Protein AF-A0A651DC72-F1 (afdb_monomer_lite)

Foldseek 3Di:
DVLVVVLVVVLVVQCVVPNPVCNVVSVVVSVVVVVVVVPDDPVVVVVVVVVVVCVVVVVVVVVCVVCVVVVVVVVVCVVVPPPPDPDDDPPPDD

pLDDT: mean 78.17, std 12.09, range [37.53, 93.06]

Secondary structure (DSSP, 8-state):
-HHHHHHHHHHHHHHHHH-TTHHHHHHHHHHHHHHHHHHS-HHHHHHHHHHHHHHHHHHHHHHHHHHHHHHHHHHHHHHTT----TT-------

Structure (mmCIF, N/CA/C/O backbone):
data_AF-A0A651DC72-F1
#
_entry.id   AF-A0A651DC72-F1
#
loop_
_atom_site.group_PDB
_atom_site.id
_atom_site.type_symbol
_atom_site.label_atom_id
_atom_site.label_alt_id
_atom_site.label_comp_id
_atom_site.label_asym_id
_atom_site.label_entity_id
_atom_site.label_seq_id
_atom_site.pdbx_PDB_ins_code
_atom_site.Cartn_x
_atom_site.Cartn_y
_atom_site.Cartn_z
_atom_site.occupancy
_atom_site.B_iso_or_equiv
_atom_site.auth_seq_id
_atom_site.auth_comp_id
_atom_site.auth_asym_id
_atom_site.auth_atom_id
_atom_site.pdbx_PDB_model_num
ATOM 1 N N . THR A 1 1 ? 15.515 -9.207 3.518 1.00 52.44 1 THR A N 1
ATOM 2 C CA . THR A 1 1 ? 14.279 -9.935 3.892 1.00 52.44 1 THR A CA 1
ATOM 3 C C . THR A 1 1 ? 13.002 -9.122 3.660 1.00 52.44 1 THR A C 1
ATOM 5 O O . THR A 1 1 ? 11.928 -9.702 3.684 1.00 52.44 1 THR A O 1
ATOM 8 N N . THR A 1 2 ? 13.080 -7.821 3.345 1.00 76.19 2 THR A N 1
ATOM 9 C CA . THR A 1 2 ? 11.930 -6.937 3.055 1.00 76.19 2 THR A CA 1
ATOM 10 C C . THR A 1 2 ? 11.185 -7.275 1.758 1.00 76.19 2 THR A C 1
ATOM 12 O O . THR A 1 2 ? 9.963 -7.347 1.777 1.00 76.19 2 THR A O 1
ATOM 15 N N . ILE A 1 3 ? 11.883 -7.561 0.652 1.00 72.75 3 ILE A N 1
ATOM 16 C CA . ILE A 1 3 ? 11.254 -7.864 -0.656 1.00 72.75 3 ILE A CA 1
ATOM 17 C C . ILE A 1 3 ? 10.313 -9.080 -0.594 1.00 72.75 3 ILE A C 1
ATOM 19 O O . ILE A 1 3 ? 9.238 -9.058 -1.192 1.00 72.75 3 ILE A O 1
ATOM 23 N N . LEU A 1 4 ? 10.676 -10.1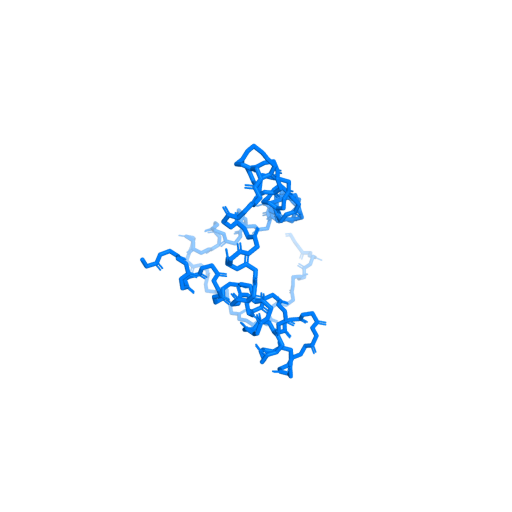18 0.169 1.00 76.50 4 LEU A N 1
ATOM 24 C CA . LEU A 1 4 ? 9.820 -11.294 0.368 1.00 76.50 4 LEU A CA 1
ATOM 25 C C . LEU A 1 4 ? 8.559 -10.953 1.175 1.00 76.50 4 LEU A C 1
ATOM 27 O O . LEU A 1 4 ? 7.479 -11.434 0.846 1.00 76.50 4 LEU A O 1
ATOM 31 N N . GLY A 1 5 ? 8.678 -10.082 2.183 1.00 79.12 5 GLY A N 1
ATOM 32 C CA . GLY A 1 5 ? 7.530 -9.589 2.949 1.00 79.12 5 GLY A CA 1
ATOM 33 C C . GLY A 1 5 ? 6.555 -8.785 2.085 1.00 79.12 5 GLY A C 1
ATOM 34 O O . GLY A 1 5 ? 5.355 -9.050 2.103 1.00 79.12 5 GLY A O 1
ATOM 35 N N . TRP A 1 6 ? 7.076 -7.872 1.260 1.00 77.19 6 TRP A N 1
ATOM 36 C CA . TRP A 1 6 ? 6.266 -7.092 0.315 1.00 77.19 6 TRP A CA 1
ATOM 37 C C . TRP A 1 6 ? 5.599 -7.972 -0.753 1.00 77.19 6 TRP A C 1
ATOM 39 O O . TRP A 1 6 ? 4.431 -7.761 -1.074 1.00 77.19 6 TRP A O 1
ATOM 49 N N . SER A 1 7 ? 6.294 -9.009 -1.232 1.00 77.75 7 SER A N 1
ATOM 50 C CA . SER A 1 7 ? 5.721 -9.993 -2.164 1.00 77.75 7 SER A CA 1
ATOM 51 C C . SER A 1 7 ? 4.548 -10.753 -1.540 1.00 77.75 7 SER A C 1
ATOM 53 O O . SER A 1 7 ? 3.511 -10.925 -2.175 1.00 77.75 7 SER A O 1
ATOM 55 N N . PHE A 1 8 ? 4.682 -11.192 -0.283 1.00 78.31 8 PHE A N 1
ATOM 56 C CA . PHE A 1 8 ? 3.622 -11.930 0.407 1.00 78.31 8 PHE A CA 1
ATOM 57 C C . PHE A 1 8 ? 2.392 -11.059 0.676 1.00 78.31 8 PHE A C 1
ATOM 59 O O . PHE A 1 8 ? 1.263 -11.495 0.457 1.00 78.31 8 PHE A O 1
ATOM 66 N N . TYR A 1 9 ? 2.601 -9.816 1.115 1.00 78.31 9 TYR A N 1
ATOM 67 C CA . TYR A 1 9 ? 1.505 -8.882 1.357 1.00 78.31 9 TYR A CA 1
ATOM 68 C C . TYR A 1 9 ? 0.713 -8.590 0.072 1.00 78.31 9 TYR A C 1
ATOM 70 O O . TYR A 1 9 ? -0.520 -8.646 0.065 1.00 78.31 9 TYR A O 1
ATOM 78 N N . GLY A 1 10 ? 1.414 -8.377 -1.045 1.00 77.56 10 GLY A N 1
ATOM 79 C CA . GLY A 1 10 ? 0.772 -8.202 -2.345 1.00 77.56 10 GLY A CA 1
ATOM 80 C C . GLY A 1 10 ? 0.067 -9.462 -2.859 1.00 77.56 10 GLY A C 1
ATOM 81 O O . GLY A 1 10 ? -1.042 -9.358 -3.387 1.00 77.56 10 GLY A O 1
ATOM 82 N N . GLU A 1 11 ? 0.634 -10.653 -2.626 1.00 80.75 11 GLU A N 1
ATOM 83 C CA . GLU A 1 11 ? -0.011 -11.934 -2.956 1.00 80.75 11 GLU A CA 1
ATOM 84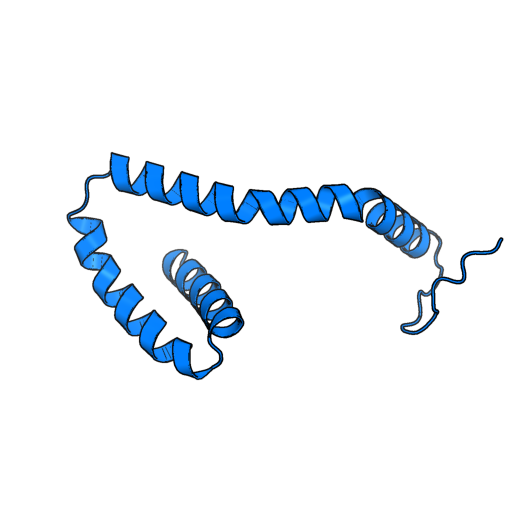 C C . GLU A 1 11 ? -1.353 -12.078 -2.221 1.00 80.75 11 GLU A C 1
ATOM 86 O O . GLU A 1 11 ? -2.351 -12.472 -2.828 1.00 80.75 11 GLU A O 1
ATOM 91 N N . LYS A 1 12 ? -1.416 -11.692 -0.939 1.00 80.75 12 LYS A N 1
ATOM 92 C CA . LYS A 1 12 ? -2.659 -11.723 -0.152 1.00 80.75 12 LYS A CA 1
ATOM 93 C C . LYS A 1 12 ? -3.702 -10.725 -0.639 1.00 80.75 12 LYS A C 1
ATOM 95 O O . LYS A 1 12 ? -4.870 -11.093 -0.741 1.00 80.75 12 LYS A O 1
ATOM 100 N N . CYS A 1 13 ? -3.293 -9.511 -0.999 1.00 77.38 13 CYS A N 1
ATOM 101 C CA . CYS A 1 13 ? -4.203 -8.525 -1.582 1.00 77.38 13 CYS A CA 1
ATOM 102 C C . CYS A 1 13 ? -4.786 -9.016 -2.923 1.00 77.38 13 CYS A C 1
ATOM 104 O O . CYS A 1 13 ? -6.000 -9.002 -3.122 1.00 77.38 13 CYS A O 1
ATOM 106 N N . CYS A 1 14 ? -3.948 -9.560 -3.815 1.00 77.31 14 CYS A N 1
ATOM 107 C CA . CYS A 1 14 ? -4.412 -10.146 -5.078 1.00 77.31 14 CYS A CA 1
ATOM 108 C C . CYS A 1 14 ? -5.301 -11.379 -4.878 1.00 77.31 14 CYS A C 1
ATOM 110 O O . CYS A 1 14 ? -6.274 -11.555 -5.612 1.00 77.31 14 CYS A O 1
ATOM 112 N N . GLN A 1 15 ? -4.999 -12.218 -3.884 1.00 82.31 15 GLN A N 1
ATOM 113 C CA . GLN A 1 15 ? -5.840 -13.355 -3.514 1.00 82.31 15 GLN A CA 1
ATOM 114 C C . GLN A 1 15 ? -7.218 -12.899 -3.014 1.00 82.31 15 GLN A C 1
ATOM 116 O O . GLN A 1 15 ? -8.214 -13.536 -3.346 1.00 82.31 15 GLN A O 1
ATOM 121 N N . PHE A 1 16 ? -7.285 -11.809 -2.244 1.00 77.88 16 PHE A N 1
ATOM 122 C CA . PHE A 1 16 ? -8.545 -11.239 -1.766 1.00 77.88 16 PHE A CA 1
ATOM 123 C C . PHE A 1 16 ? -9.390 -10.658 -2.911 1.00 77.88 16 PHE A C 1
ATOM 125 O O . PHE A 1 16 ? -10.592 -10.897 -2.958 1.00 77.88 16 PHE A O 1
ATOM 132 N N . LEU A 1 17 ? -8.767 -9.952 -3.862 1.00 78.00 17 LEU A N 1
ATOM 133 C CA . LEU A 1 17 ? -9.476 -9.307 -4.977 1.00 78.00 17 LEU A CA 1
ATOM 134 C C . LEU A 1 17 ? -9.897 -10.274 -6.097 1.00 78.00 17 LEU A C 1
ATOM 136 O O . LEU A 1 17 ? -10.975 -10.120 -6.663 1.00 78.00 17 LEU A O 1
ATOM 140 N N . PHE A 1 18 ? -9.057 -11.256 -6.439 1.00 77.00 18 PHE A N 1
ATOM 141 C CA . PHE A 1 18 ? -9.233 -12.105 -7.631 1.00 77.00 18 PHE A CA 1
ATOM 142 C C . PHE A 1 18 ? -9.272 -13.614 -7.327 1.00 77.00 18 PHE A C 1
ATOM 144 O O . PHE A 1 18 ? -9.369 -14.437 -8.240 1.00 77.00 18 PHE A O 1
ATOM 151 N N . GLY A 1 19 ? -9.187 -14.006 -6.054 1.00 76.38 19 GLY A N 1
ATOM 152 C CA . GLY A 1 19 ? -9.196 -15.402 -5.621 1.00 76.38 19 GLY A CA 1
ATOM 153 C C . GLY A 1 19 ? -7.843 -16.119 -5.745 1.00 76.38 19 GLY A C 1
ATOM 154 O O . GLY A 1 19 ? -6.830 -15.581 -6.196 1.00 76.38 19 GLY A O 1
ATOM 155 N N . THR A 1 20 ? -7.817 -17.393 -5.349 1.00 73.38 20 THR A N 1
ATOM 156 C CA . THR A 1 20 ? -6.611 -18.243 -5.242 1.00 73.38 20 THR A CA 1
ATOM 157 C C . THR A 1 20 ? -5.844 -18.446 -6.549 1.00 73.38 20 THR A C 1
ATOM 159 O O . THR A 1 20 ? -4.641 -18.693 -6.508 1.00 73.38 20 THR A O 1
ATOM 162 N N . ARG A 1 21 ? -6.489 -18.320 -7.717 1.00 71.12 21 ARG A N 1
ATOM 163 C CA . ARG A 1 21 ? -5.806 -18.472 -9.017 1.00 71.12 21 ARG A CA 1
ATOM 164 C C . ARG A 1 21 ? -4.899 -17.292 -9.378 1.00 71.12 21 ARG A C 1
ATOM 166 O O . ARG A 1 21 ? -3.988 -17.467 -10.183 1.00 71.12 21 ARG A O 1
ATOM 173 N N . SER A 1 22 ? -5.095 -16.124 -8.765 1.00 73.56 22 SER A N 1
ATOM 174 C CA . SER A 1 22 ? -4.315 -14.912 -9.061 1.00 73.56 22 SER A CA 1
ATOM 175 C C . SER A 1 22 ? -2.878 -14.959 -8.519 1.00 73.56 22 SER A C 1
ATOM 177 O O . SER A 1 22 ? -2.000 -14.238 -8.983 1.00 73.56 22 SER A O 1
ATOM 179 N N . ILE A 1 23 ? -2.597 -15.878 -7.590 1.00 76.69 23 ILE A N 1
ATOM 180 C CA . ILE A 1 23 ? -1.286 -16.034 -6.946 1.00 76.69 23 ILE A CA 1
ATOM 181 C C . ILE A 1 23 ? -0.159 -16.264 -7.967 1.00 76.69 23 ILE A C 1
ATOM 183 O O . ILE A 1 23 ? 0.894 -15.631 -7.889 1.00 76.69 23 ILE A O 1
ATOM 187 N N . MET A 1 24 ? -0.372 -17.154 -8.944 1.00 76.44 24 MET A N 1
ATOM 188 C CA . MET A 1 24 ? 0.658 -17.460 -9.943 1.00 76.44 24 MET A CA 1
ATOM 189 C C . MET A 1 2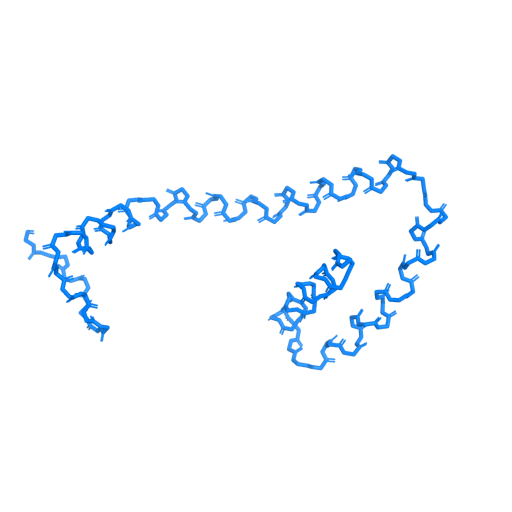4 ? 0.921 -16.254 -10.858 1.00 76.44 24 MET A C 1
ATOM 191 O O . MET A 1 24 ? 2.074 -15.940 -11.143 1.00 76.44 24 MET A O 1
ATOM 195 N N . ILE A 1 25 ? -0.140 -15.549 -11.261 1.00 81.25 25 ILE A N 1
ATOM 196 C CA . ILE A 1 25 ? -0.055 -14.351 -12.106 1.00 81.25 25 ILE A CA 1
ATOM 197 C C . ILE A 1 25 ? 0.703 -13.244 -11.367 1.00 81.25 25 ILE A C 1
ATOM 199 O O . ILE A 1 25 ? 1.618 -12.647 -11.932 1.00 81.25 25 ILE A O 1
ATOM 203 N N . TYR A 1 26 ? 0.388 -13.023 -10.085 1.00 82.38 26 TYR A N 1
ATOM 204 C CA . TYR A 1 26 ? 1.067 -12.030 -9.255 1.00 82.38 26 TYR A CA 1
ATOM 205 C C . TYR A 1 26 ? 2.572 -12.296 -9.150 1.00 82.38 26 TYR A C 1
ATOM 207 O O . TYR A 1 26 ? 3.365 -11.377 -9.339 1.00 82.38 26 TYR A O 1
ATOM 215 N N . ARG A 1 27 ? 2.993 -13.551 -8.928 1.00 81.44 27 ARG A N 1
ATOM 216 C CA . ARG A 1 27 ? 4.427 -13.895 -8.870 1.00 81.44 27 ARG A CA 1
ATOM 217 C C . ARG A 1 27 ? 5.152 -13.607 -10.179 1.00 81.44 27 ARG A C 1
ATOM 219 O O . ARG A 1 27 ? 6.251 -13.063 -10.145 1.00 81.44 27 ARG A O 1
ATOM 226 N N . VAL A 1 28 ? 4.548 -13.945 -11.320 1.00 84.19 28 VAL A N 1
ATOM 227 C CA . VAL A 1 28 ? 5.145 -13.673 -12.639 1.00 84.19 28 VAL A CA 1
ATOM 228 C C . VAL A 1 28 ? 5.269 -12.166 -12.873 1.00 84.19 28 VAL A C 1
ATOM 230 O O . VAL A 1 28 ? 6.341 -11.694 -13.247 1.00 84.19 28 VAL A O 1
ATOM 233 N N . LEU A 1 29 ? 4.215 -11.398 -12.584 1.00 85.56 29 LEU A N 1
ATOM 234 C CA . LEU A 1 29 ? 4.241 -9.938 -12.700 1.00 85.56 29 LEU A CA 1
ATOM 235 C C . LEU A 1 29 ? 5.274 -9.303 -11.767 1.00 85.56 29 LEU A C 1
ATOM 237 O O . LEU A 1 29 ? 6.000 -8.409 -12.191 1.00 85.56 29 LEU A O 1
ATOM 241 N N . PHE A 1 30 ? 5.385 -9.784 -10.528 1.00 82.50 30 PHE A N 1
ATOM 242 C CA . PHE A 1 30 ? 6.350 -9.273 -9.559 1.00 82.50 30 PHE A CA 1
ATOM 243 C C . PHE A 1 30 ? 7.790 -9.475 -10.040 1.00 82.50 30 PHE A C 1
ATOM 245 O O . PHE A 1 30 ? 8.588 -8.543 -10.000 1.00 82.50 30 PHE A O 1
ATOM 252 N N . VAL A 1 31 ? 8.119 -10.663 -10.561 1.00 85.62 31 VAL A N 1
ATOM 253 C CA . VAL A 1 31 ? 9.460 -10.948 -11.098 1.00 85.62 31 VAL A CA 1
ATOM 254 C C . VAL A 1 31 ? 9.778 -10.071 -12.311 1.00 85.62 31 VAL A C 1
ATOM 256 O O . VAL A 1 31 ? 10.892 -9.561 -12.407 1.00 85.62 31 VAL A O 1
ATOM 259 N N . LEU A 1 32 ? 8.811 -9.845 -13.207 1.00 85.69 32 LEU A N 1
ATOM 260 C CA . LEU A 1 32 ? 8.986 -8.961 -14.367 1.00 85.69 32 LEU A CA 1
ATOM 261 C C . LEU A 1 32 ? 9.073 -7.477 -13.979 1.00 85.69 32 LEU A C 1
ATOM 263 O O . LEU A 1 32 ? 9.766 -6.707 -14.642 1.00 85.69 32 LEU A O 1
ATOM 267 N N . ALA A 1 33 ? 8.416 -7.070 -12.893 1.00 83.19 33 ALA A N 1
ATOM 268 C CA . ALA A 1 33 ? 8.459 -5.701 -12.395 1.00 83.19 33 ALA A CA 1
ATOM 269 C C . ALA A 1 33 ? 9.826 -5.320 -11.800 1.00 83.19 33 ALA A C 1
ATOM 271 O O . ALA A 1 33 ? 10.178 -4.146 -11.830 1.00 83.19 33 ALA A O 1
ATOM 272 N N . ILE A 1 34 ? 10.626 -6.276 -11.308 1.00 84.75 34 ILE A N 1
ATOM 273 C CA . ILE A 1 34 ? 11.962 -6.010 -10.737 1.00 84.75 34 ILE A CA 1
ATOM 274 C C . ILE A 1 34 ? 12.912 -5.335 -11.749 1.00 84.75 34 ILE A C 1
ATOM 276 O O . ILE A 1 34 ? 13.405 -4.244 -11.451 1.00 8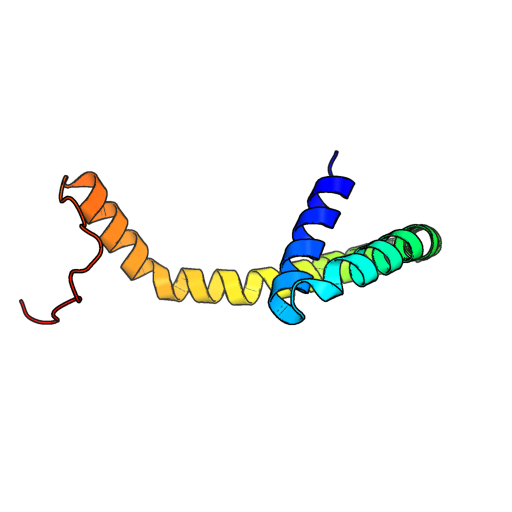4.75 34 ILE A O 1
ATOM 280 N N . PRO A 1 35 ? 13.186 -5.911 -12.939 1.00 85.50 35 PRO A N 1
ATOM 281 C CA . PRO A 1 35 ? 14.060 -5.268 -13.918 1.00 85.50 35 PRO A CA 1
ATOM 282 C C . PRO A 1 35 ? 13.452 -3.979 -14.487 1.00 85.50 35 PRO A C 1
ATOM 284 O O . PRO A 1 35 ? 14.189 -3.036 -14.758 1.00 85.50 35 PRO A O 1
ATOM 287 N N . LEU A 1 36 ? 12.120 -3.899 -14.611 1.00 84.25 36 LEU A N 1
ATOM 288 C CA . LEU A 1 36 ? 11.427 -2.676 -15.037 1.00 84.25 36 LEU A CA 1
ATOM 289 C C . LEU A 1 36 ? 11.559 -1.544 -14.005 1.00 84.25 36 LEU A C 1
ATOM 291 O O . LEU A 1 36 ? 11.736 -0.385 -14.369 1.00 84.25 36 LEU A O 1
ATOM 295 N N . GLY A 1 37 ? 11.525 -1.875 -12.716 1.00 81.44 37 GLY A N 1
ATOM 296 C CA . GLY A 1 37 ? 11.779 -0.931 -11.633 1.00 81.44 37 GLY A CA 1
ATOM 297 C C . GLY A 1 37 ? 13.234 -0.466 -11.596 1.00 81.44 37 GLY A C 1
ATOM 298 O O . GLY A 1 37 ? 13.490 0.686 -11.272 1.00 81.44 37 GLY A O 1
ATOM 299 N N . ALA A 1 38 ? 14.186 -1.316 -11.988 1.00 82.94 38 ALA A N 1
ATOM 300 C CA . ALA A 1 38 ? 15.602 -0.949 -12.034 1.00 82.94 38 ALA A CA 1
ATOM 301 C C . ALA A 1 38 ? 15.936 0.072 -13.139 1.00 82.94 38 ALA A C 1
ATOM 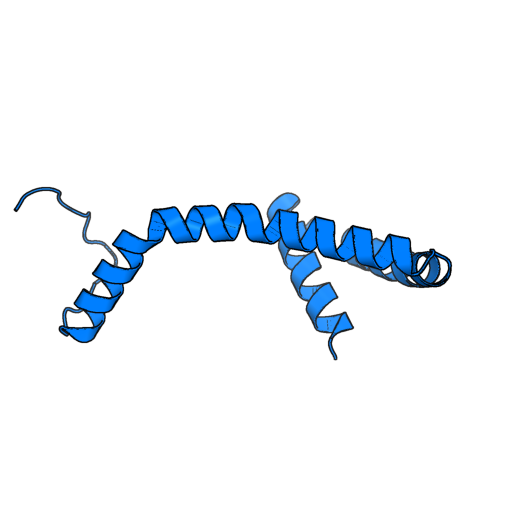303 O O . ALA A 1 38 ? 16.885 0.838 -12.989 1.00 82.94 38 ALA A O 1
ATOM 304 N N . ILE A 1 39 ? 15.166 0.093 -14.234 1.00 85.94 39 ILE A N 1
ATOM 305 C CA . ILE A 1 39 ? 15.327 1.065 -15.333 1.00 85.94 39 ILE A CA 1
ATOM 306 C C . ILE A 1 39 ? 14.479 2.332 -15.153 1.00 85.94 39 ILE A C 1
ATOM 308 O O . ILE A 1 39 ? 14.711 3.328 -15.840 1.00 85.94 39 ILE A O 1
ATOM 312 N N . ALA A 1 40 ? 13.485 2.309 -14.264 1.00 84.38 40 ALA A N 1
ATOM 313 C CA . ALA A 1 40 ? 12.628 3.456 -14.000 1.00 84.38 40 ALA A CA 1
ATOM 314 C C . ALA A 1 40 ? 13.371 4.545 -13.204 1.00 84.38 40 ALA A C 1
ATOM 316 O O . ALA A 1 40 ? 14.289 4.276 -12.429 1.00 84.38 40 ALA A O 1
ATOM 317 N N . GLN A 1 41 ? 12.966 5.807 -13.378 1.00 84.56 41 GLN A N 1
ATOM 318 C CA . GLN A 1 41 ? 13.558 6.912 -12.621 1.00 84.56 41 GLN A CA 1
ATOM 319 C C . GLN A 1 41 ? 13.249 6.781 -11.130 1.00 84.56 41 GLN A C 1
ATOM 321 O O . GLN A 1 41 ? 12.091 6.649 -10.736 1.00 84.56 41 GLN A O 1
ATOM 326 N N . LEU A 1 42 ? 14.282 6.930 -10.298 1.00 86.12 42 LEU A N 1
ATOM 327 C CA . LEU A 1 42 ? 14.174 6.831 -8.844 1.00 86.12 42 LEU A CA 1
ATOM 328 C C . LEU A 1 42 ? 13.062 7.729 -8.277 1.00 86.12 42 LEU A C 1
ATOM 330 O O . LEU A 1 42 ? 12.244 7.263 -7.493 1.00 86.12 42 LEU A O 1
ATOM 334 N N . GLY A 1 43 ? 12.979 8.988 -8.720 1.00 87.12 43 GLY A N 1
ATOM 335 C CA . GLY A 1 43 ? 11.944 9.923 -8.259 1.00 87.12 43 GLY A CA 1
ATOM 336 C C . GLY A 1 43 ? 10.518 9.474 -8.592 1.00 87.12 43 GLY A C 1
ATOM 337 O O . GLY A 1 43 ? 9.618 9.621 -7.771 1.00 87.12 43 GLY A O 1
ATOM 338 N N . PHE A 1 44 ? 10.316 8.860 -9.760 1.00 87.75 44 PHE A N 1
ATOM 339 C CA . PHE A 1 44 ? 9.018 8.310 -10.147 1.00 87.75 44 PHE A CA 1
ATOM 340 C C . PHE A 1 44 ? 8.634 7.096 -9.289 1.00 87.75 44 PHE A C 1
ATOM 342 O O . PHE A 1 44 ? 7.482 6.975 -8.882 1.00 87.75 44 PHE A O 1
ATOM 349 N N . ILE A 1 45 ? 9.601 6.232 -8.961 1.00 88.44 45 ILE A N 1
ATOM 350 C CA . ILE A 1 45 ? 9.387 5.067 -8.088 1.00 88.44 45 ILE A CA 1
ATOM 351 C C . ILE A 1 45 ? 8.974 5.511 -6.681 1.00 88.44 45 ILE A C 1
ATOM 353 O O . ILE A 1 45 ? 8.019 4.965 -6.135 1.00 88.44 45 ILE A O 1
ATOM 357 N N . TRP A 1 46 ? 9.650 6.515 -6.114 1.00 89.44 46 TRP A N 1
ATOM 358 C CA . TRP A 1 46 ? 9.295 7.062 -4.799 1.00 89.44 46 TRP A CA 1
ATOM 359 C C . TRP A 1 46 ? 7.898 7.678 -4.795 1.00 89.44 46 TRP A C 1
ATOM 361 O O . TRP A 1 46 ? 7.083 7.318 -3.951 1.00 89.44 46 TRP A O 1
ATOM 371 N N . LEU A 1 47 ? 7.576 8.513 -5.790 1.00 91.88 47 LEU A N 1
ATOM 372 C CA . LEU A 1 47 ? 6.244 9.112 -5.905 1.00 91.88 47 LEU A CA 1
ATOM 373 C C . LEU A 1 47 ? 5.146 8.045 -6.010 1.00 91.88 47 LEU A C 1
ATOM 375 O O . LEU A 1 47 ? 4.093 8.157 -5.379 1.00 91.88 47 LEU A O 1
ATOM 379 N N . MET A 1 48 ? 5.388 7.000 -6.802 1.00 90.00 48 MET A N 1
ATOM 380 C CA . MET A 1 48 ? 4.454 5.890 -6.965 1.00 90.00 48 MET A CA 1
ATOM 381 C C . MET A 1 48 ? 4.277 5.104 -5.659 1.00 90.00 48 MET A C 1
ATOM 383 O O . MET A 1 48 ? 3.146 4.801 -5.277 1.00 90.00 48 MET A O 1
ATOM 387 N N . ALA A 1 49 ? 5.375 4.808 -4.958 1.00 88.44 49 ALA A N 1
ATOM 388 C CA . ALA A 1 49 ? 5.351 4.117 -3.673 1.00 88.44 49 ALA A CA 1
ATOM 389 C C . ALA A 1 49 ? 4.571 4.914 -2.617 1.00 88.44 49 ALA A C 1
ATOM 391 O O . ALA A 1 49 ? 3.695 4.356 -1.954 1.00 88.44 49 ALA A O 1
ATOM 392 N N . ASP A 1 50 ? 4.825 6.218 -2.508 1.00 92.12 50 ASP A N 1
ATOM 393 C CA . ASP A 1 50 ? 4.129 7.093 -1.564 1.00 92.12 50 ASP A CA 1
ATOM 394 C C . ASP A 1 50 ? 2.639 7.213 -1.901 1.00 92.12 50 ASP A C 1
ATOM 396 O O . ASP A 1 50 ? 1.791 7.133 -1.011 1.00 92.12 50 ASP A O 1
ATOM 400 N N . THR A 1 51 ? 2.298 7.307 -3.189 1.00 93.06 51 THR A N 1
ATOM 401 C CA . THR A 1 51 ? 0.901 7.367 -3.647 1.00 93.06 51 THR A CA 1
ATOM 402 C C . THR A 1 51 ? 0.138 6.089 -3.300 1.00 93.06 51 THR A C 1
ATOM 404 O O . THR A 1 51 ? -0.972 6.158 -2.770 1.00 93.06 51 THR A O 1
ATOM 407 N N . PHE A 1 52 ? 0.714 4.911 -3.561 1.00 90.00 52 PHE A N 1
ATOM 408 C CA . PHE A 1 52 ? 0.058 3.643 -3.232 1.00 90.00 52 PHE A CA 1
ATOM 409 C C . PHE A 1 52 ? -0.024 3.396 -1.722 1.00 90.00 52 PHE A C 1
ATOM 411 O O . PHE A 1 52 ? -1.051 2.907 -1.246 1.00 90.00 52 PHE A O 1
ATOM 418 N N . ASN A 1 53 ? 0.998 3.782 -0.955 1.00 88.88 53 ASN A N 1
ATOM 419 C CA . ASN A 1 53 ? 0.946 3.714 0.505 1.00 88.88 53 ASN A CA 1
ATOM 420 C C . ASN A 1 53 ? -0.135 4.641 1.070 1.00 88.88 53 ASN A C 1
ATOM 422 O O . ASN A 1 53 ? -0.905 4.219 1.932 1.00 88.88 53 ASN A O 1
ATOM 426 N N . ALA A 1 54 ? -0.253 5.866 0.552 1.00 90.50 54 ALA A N 1
ATOM 427 C CA . ALA A 1 54 ? -1.324 6.781 0.934 1.00 90.50 54 ALA A CA 1
ATOM 428 C C . ALA A 1 54 ? -2.702 6.200 0.584 1.00 90.50 54 ALA A C 1
ATOM 430 O O . ALA A 1 54 ? -3.596 6.190 1.427 1.00 90.50 54 ALA A O 1
ATOM 431 N N . MET A 1 55 ? -2.862 5.634 -0.615 1.00 92.00 55 MET A N 1
ATOM 432 C CA . MET A 1 55 ? -4.111 5.003 -1.057 1.00 92.00 55 MET A CA 1
ATOM 433 C C . MET A 1 55 ? -4.545 3.838 -0.162 1.00 92.00 55 MET A C 1
ATOM 435 O O . MET A 1 55 ? -5.736 3.643 0.048 1.00 92.00 55 MET A O 1
ATOM 439 N N . MET A 1 56 ? -3.596 3.078 0.381 1.00 88.50 56 MET A N 1
ATOM 440 C CA . MET A 1 56 ? -3.860 1.996 1.330 1.00 88.50 56 MET A CA 1
ATOM 441 C C . MET A 1 56 ? -4.118 2.508 2.751 1.00 88.50 56 MET A C 1
ATOM 443 O O . MET A 1 56 ? -4.968 1.969 3.463 1.00 88.50 56 MET A O 1
ATOM 447 N N . ALA A 1 57 ? -3.408 3.558 3.164 1.00 90.38 57 ALA A N 1
ATOM 448 C CA . ALA A 1 57 ? -3.557 4.165 4.478 1.00 90.38 57 ALA A CA 1
ATOM 449 C C . ALA A 1 57 ? -4.901 4.890 4.627 1.00 90.38 57 ALA A C 1
ATOM 451 O O . ALA A 1 57 ? -5.520 4.776 5.677 1.00 90.38 57 ALA A O 1
ATOM 452 N N . ILE A 1 58 ? -5.389 5.580 3.592 1.00 91.00 58 ILE A N 1
ATOM 453 C CA . ILE A 1 58 ? -6.653 6.337 3.625 1.00 91.00 58 ILE A CA 1
ATOM 454 C C . ILE A 1 58 ? -7.848 5.489 4.107 1.00 91.00 58 ILE A C 1
ATOM 456 O O . ILE A 1 58 ? -8.444 5.855 5.120 1.00 91.00 58 ILE A O 1
ATOM 460 N N . PRO A 1 59 ? -8.216 4.359 3.470 1.00 87.00 59 PRO A N 1
ATOM 461 C CA . PRO A 1 59 ? -9.359 3.564 3.910 1.00 87.00 59 PRO A CA 1
ATOM 462 C C . PRO A 1 59 ? -9.134 2.950 5.295 1.00 87.00 59 PRO A C 1
ATOM 464 O O . PRO A 1 59 ? -10.073 2.874 6.083 1.00 87.00 59 PRO A O 1
ATOM 467 N N . ASN A 1 60 ? -7.897 2.560 5.619 1.00 89.62 60 ASN A N 1
ATOM 468 C CA . ASN A 1 60 ? -7.561 2.001 6.927 1.00 89.62 60 ASN A CA 1
ATOM 469 C C . ASN A 1 60 ? -7.719 3.050 8.043 1.00 89.62 60 ASN A C 1
ATOM 471 O O . ASN A 1 60 ? -8.370 2.795 9.051 1.00 89.62 60 ASN A O 1
ATOM 475 N N . LEU A 1 61 ? -7.211 4.266 7.835 1.00 89.56 61 LEU A N 1
ATOM 476 C CA . LEU A 1 61 ? -7.336 5.372 8.783 1.00 89.56 61 LEU A CA 1
ATOM 477 C C . LEU A 1 61 ? -8.785 5.842 8.937 1.00 89.56 61 LEU A C 1
ATOM 479 O O . LEU A 1 61 ? -9.200 6.145 10.052 1.00 89.56 61 LEU A O 1
ATOM 483 N N . ILE A 1 62 ? -9.572 5.863 7.856 1.00 89.69 62 ILE A N 1
ATOM 484 C CA . ILE A 1 62 ? -11.010 6.164 7.929 1.00 89.69 62 ILE A CA 1
ATOM 485 C C . ILE A 1 62 ? -11.729 5.095 8.756 1.00 89.69 62 ILE A C 1
ATOM 487 O O . ILE A 1 62 ? -12.485 5.434 9.666 1.00 89.69 62 ILE A O 1
ATOM 491 N N . ALA A 1 63 ? -11.470 3.812 8.488 1.00 88.38 63 ALA A N 1
ATOM 492 C CA . ALA A 1 63 ? -12.050 2.720 9.262 1.00 88.38 63 ALA A CA 1
ATOM 493 C C . ALA A 1 63 ? -11.652 2.813 10.740 1.00 88.38 63 ALA A C 1
ATOM 495 O O . ALA A 1 63 ? -12.512 2.692 11.606 1.00 88.38 63 ALA A O 1
ATOM 496 N N . LEU A 1 64 ? -10.384 3.105 11.040 1.00 87.50 64 LEU A N 1
ATOM 497 C CA . LEU A 1 64 ? -9.902 3.273 12.408 1.00 87.50 64 LEU A CA 1
ATOM 498 C C . LEU A 1 64 ? -10.547 4.475 13.105 1.00 87.50 64 LEU A C 1
ATOM 500 O O . LEU A 1 64 ? -10.910 4.373 14.272 1.00 87.50 64 LEU A O 1
ATOM 504 N N . ALA A 1 65 ? -10.728 5.599 12.410 1.00 87.62 65 ALA A N 1
ATOM 505 C CA . ALA A 1 65 ? -11.405 6.767 12.966 1.00 87.62 65 ALA A CA 1
ATOM 506 C C . ALA A 1 65 ? -12.875 6.462 13.303 1.00 87.62 65 ALA A C 1
ATOM 508 O O . ALA A 1 65 ? -13.348 6.850 14.371 1.00 87.62 65 ALA A O 1
ATOM 509 N N . LEU A 1 66 ? -13.573 5.717 12.438 1.00 87.19 66 LEU A N 1
ATOM 510 C CA . LEU A 1 66 ? -14.956 5.285 12.669 1.00 87.19 66 LEU A CA 1
ATOM 511 C C . LEU A 1 66 ? -15.069 4.214 13.765 1.00 87.19 66 LEU A C 1
ATOM 513 O O . LEU A 1 66 ? -16.012 4.244 14.552 1.00 87.19 66 LEU A O 1
ATOM 517 N N . LEU A 1 67 ? -14.112 3.283 13.840 1.00 84.44 67 LEU A N 1
ATOM 518 C CA . LEU A 1 67 ? -14.079 2.222 14.852 1.00 84.44 67 LEU A CA 1
ATOM 519 C C . LEU A 1 67 ? -13.452 2.664 16.175 1.00 84.44 67 LEU A C 1
ATOM 521 O O . LEU A 1 67 ? -13.603 1.951 17.159 1.00 84.44 67 LEU A O 1
ATOM 525 N N . SER A 1 68 ? -12.783 3.815 16.236 1.00 83.75 68 SER A N 1
ATOM 526 C CA . SER A 1 68 ? -12.182 4.378 17.452 1.00 83.75 68 SER A CA 1
ATOM 527 C C . SER A 1 68 ? -13.083 4.234 18.693 1.00 83.75 68 SER A C 1
ATOM 529 O O . SER A 1 68 ? -12.653 3.587 19.652 1.00 83.75 68 SER A O 1
ATOM 531 N N . PRO A 1 69 ? -14.356 4.690 18.693 1.00 77.06 69 PRO A N 1
ATOM 532 C CA . PRO A 1 69 ? -15.241 4.515 19.849 1.00 77.06 69 PRO A CA 1
ATOM 533 C C . PRO A 1 69 ? -15.508 3.042 20.205 1.00 77.06 69 PRO A C 1
ATOM 535 O O . PRO A 1 69 ? -15.603 2.703 21.385 1.00 77.06 69 PRO A O 1
ATOM 538 N N . VAL A 1 70 ? -15.586 2.157 19.208 1.00 81.12 70 VAL A N 1
ATOM 539 C CA . VAL A 1 70 ? -15.785 0.711 19.404 1.00 81.12 70 VAL A CA 1
ATOM 540 C C . VAL A 1 70 ? -14.539 0.074 20.018 1.00 81.12 70 VAL A C 1
ATOM 542 O O . VAL A 1 70 ? -14.649 -0.698 20.966 1.00 81.12 70 VAL A O 1
ATOM 545 N N . VAL A 1 71 ? -13.348 0.433 19.535 1.00 80.69 71 VAL A N 1
ATOM 546 C CA . VAL A 1 71 ? -12.070 -0.084 20.042 1.00 80.69 71 VAL A CA 1
ATOM 547 C C . VAL A 1 71 ? -11.838 0.371 21.480 1.00 80.69 71 VAL A C 1
ATOM 549 O O . VAL A 1 71 ? -11.445 -0.446 22.310 1.00 80.69 71 VAL A O 1
ATOM 552 N N . PHE A 1 72 ? -12.132 1.631 21.816 1.00 80.44 72 PHE A N 1
ATOM 553 C CA . PHE A 1 72 ? -12.045 2.111 23.199 1.00 80.44 72 PHE A CA 1
ATOM 554 C C . PHE A 1 72 ? -13.023 1.385 24.133 1.00 80.44 72 PHE A C 1
ATOM 556 O O . PHE A 1 72 ? -12.629 1.025 25.243 1.00 80.44 72 PHE A O 1
ATOM 563 N N . LYS A 1 73 ? -14.259 1.115 23.685 1.00 77.69 73 LYS A N 1
ATOM 564 C CA . LYS A 1 73 ? -15.237 0.322 24.448 1.00 77.69 73 LYS A CA 1
ATOM 565 C C . LYS A 1 73 ? -14.737 -1.108 24.687 1.00 77.69 73 LYS A C 1
ATOM 567 O O . LYS A 1 73 ? -14.646 -1.521 25.836 1.00 77.69 73 LYS A O 1
ATOM 572 N N . LEU A 1 74 ? -14.310 -1.804 23.631 1.00 78.38 74 LEU A N 1
ATOM 573 C CA . LEU A 1 74 ? -13.764 -3.166 23.717 1.00 78.38 74 LEU A CA 1
ATOM 574 C C . LEU A 1 74 ? -12.504 -3.242 24.589 1.00 78.38 74 LEU A C 1
ATOM 576 O O . LEU A 1 74 ? -12.332 -4.187 25.350 1.00 78.38 74 LEU A O 1
ATOM 580 N N . THR A 1 75 ? -11.629 -2.235 24.503 1.00 80.19 75 THR A N 1
ATOM 581 C CA . THR A 1 75 ? -10.411 -2.165 25.324 1.00 80.19 75 THR A CA 1
ATOM 582 C C . THR A 1 75 ? -10.774 -2.004 26.795 1.00 80.19 75 THR A C 1
ATOM 584 O O . THR A 1 75 ? -10.213 -2.689 27.645 1.00 80.19 75 THR A O 1
ATOM 587 N N 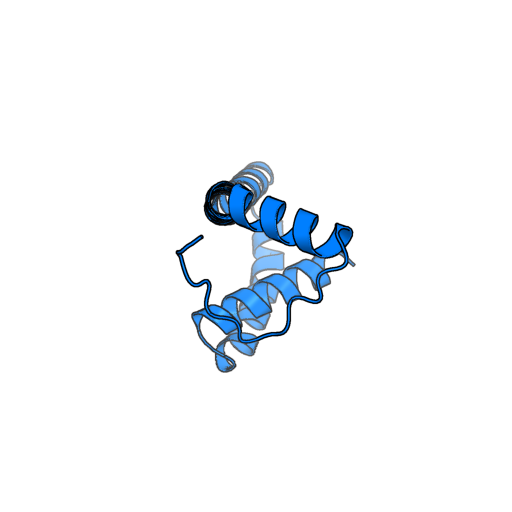. LYS A 1 76 ? -11.740 -1.134 27.108 1.00 77.94 76 LYS A N 1
ATOM 588 C CA . LYS A 1 76 ? -12.222 -0.950 28.476 1.00 77.94 76 LYS A CA 1
ATOM 589 C C . LYS A 1 76 ? -12.865 -2.229 29.018 1.00 77.94 76 LYS A C 1
ATOM 591 O O . LYS A 1 76 ? -12.502 -2.632 30.113 1.00 77.94 76 LYS A O 1
ATOM 596 N N . ASP A 1 77 ? -13.729 -2.884 28.244 1.00 75.44 77 ASP A N 1
ATOM 597 C CA . ASP A 1 77 ? -14.382 -4.140 28.645 1.00 75.44 77 ASP A CA 1
ATOM 598 C C . ASP A 1 77 ? -13.360 -5.270 28.889 1.00 75.44 77 ASP A C 1
ATOM 600 O O . ASP A 1 77 ? -13.484 -6.010 29.867 1.00 75.44 77 ASP A O 1
ATOM 604 N N . TYR A 1 78 ? -12.299 -5.350 28.071 1.00 74.88 78 TYR A N 1
ATOM 605 C CA . TYR A 1 78 ? -11.203 -6.311 28.250 1.00 74.88 78 TYR A CA 1
ATOM 606 C C . TYR A 1 78 ? -10.407 -6.072 29.546 1.00 74.88 78 TYR A C 1
ATOM 608 O O . TYR A 1 78 ? -10.087 -7.021 30.260 1.00 74.88 78 TYR A O 1
ATOM 616 N N . PHE A 1 79 ? -10.094 -4.814 29.877 1.00 76.31 79 PHE A N 1
ATOM 617 C CA . PHE A 1 79 ? -9.361 -4.470 31.106 1.00 76.31 79 PHE A CA 1
ATOM 618 C C . PHE A 1 79 ? -10.229 -4.502 32.374 1.00 76.31 79 PHE A C 1
ATOM 620 O O . PHE A 1 79 ? -9.687 -4.687 33.461 1.00 76.31 79 PHE A O 1
ATOM 627 N N . ASP A 1 80 ? -11.551 -4.362 32.245 1.00 79.25 80 ASP A N 1
ATOM 628 C CA . ASP A 1 80 ? -12.522 -4.469 33.347 1.00 79.25 80 ASP A CA 1
ATOM 629 C C . ASP A 1 80 ? -12.870 -5.937 33.686 1.00 79.25 80 ASP A C 1
ATOM 631 O O . ASP A 1 80 ? -13.669 -6.208 34.580 1.00 79.25 80 ASP A O 1
ATOM 635 N N . GLY A 1 81 ? -12.262 -6.904 32.984 1.00 65.06 81 GLY A N 1
ATOM 636 C CA . GLY A 1 81 ? -12.407 -8.335 33.262 1.00 65.06 81 GLY A CA 1
ATOM 637 C C . GLY A 1 81 ? -13.734 -8.942 32.801 1.00 65.06 81 GLY A C 1
ATOM 638 O O . GLY A 1 81 ? -14.087 -10.032 33.251 1.00 65.06 81 GLY A O 1
ATOM 639 N N . LYS A 1 82 ? -14.476 -8.270 31.911 1.00 59.09 82 LYS A N 1
ATOM 640 C CA . LYS A 1 82 ? -15.672 -8.847 31.290 1.00 59.09 82 LYS A CA 1
ATOM 641 C C . LYS A 1 82 ? -15.245 -9.746 30.131 1.00 59.09 82 LYS A C 1
ATOM 643 O O . LYS A 1 82 ? -14.728 -9.269 29.124 1.00 59.09 82 LYS A O 1
ATOM 648 N N . GLU A 1 83 ? -15.452 -11.053 30.271 1.00 59.94 83 GLU A N 1
ATOM 649 C CA . GLU A 1 83 ? -15.269 -12.005 29.174 1.00 59.94 83 GLU A CA 1
ATOM 650 C C . GLU A 1 83 ? -16.290 -11.707 28.070 1.00 59.94 83 GLU A C 1
ATOM 652 O O . GLU A 1 83 ? -17.462 -12.063 28.167 1.00 59.94 83 GLU A O 1
ATOM 657 N N . VAL A 1 84 ? -15.855 -11.024 27.011 1.00 62.22 84 VAL A N 1
ATOM 658 C CA . VAL A 1 84 ? -16.674 -10.814 25.815 1.00 62.22 84 VAL A CA 1
ATOM 659 C C . VAL A 1 84 ? -16.731 -12.139 25.052 1.00 62.22 84 VAL A C 1
ATOM 661 O O . VAL A 1 84 ? -15.817 -12.483 24.299 1.00 62.22 84 VAL A O 1
ATOM 664 N N . LEU A 1 85 ? -17.791 -12.913 25.290 1.00 62.09 85 LEU A N 1
ATOM 665 C CA . LEU A 1 85 ? -18.054 -14.165 24.587 1.00 62.09 85 LEU A CA 1
ATOM 666 C C . LEU A 1 85 ? -18.545 -13.877 23.152 1.00 62.09 85 LEU A C 1
ATOM 668 O O . LEU A 1 85 ? -19.372 -12.986 22.946 1.00 62.09 85 LEU A O 1
ATOM 672 N N . PRO A 1 86 ? -18.066 -14.617 22.136 1.00 48.84 86 PRO A N 1
ATOM 673 C CA . PRO A 1 86 ? -18.496 -14.426 20.754 1.00 48.84 86 PRO A CA 1
ATOM 674 C C . PRO A 1 86 ? -19.970 -14.830 20.586 1.00 48.84 86 PRO A C 1
ATOM 676 O O . PRO A 1 86 ? -20.286 -16.018 20.594 1.00 48.84 86 PRO A O 1
ATOM 679 N N . GLY A 1 87 ? -20.864 -13.848 20.416 1.00 58.72 87 GLY A N 1
ATOM 680 C CA . GLY A 1 87 ? -22.283 -14.082 20.112 1.00 58.72 87 GLY A CA 1
ATOM 681 C C . GLY A 1 87 ? -23.296 -13.161 20.796 1.00 58.72 87 GLY A C 1
ATOM 682 O O . GLY A 1 87 ? -24.472 -13.248 20.457 1.00 58.72 87 GLY A O 1
ATOM 683 N N . GLU A 1 88 ? -22.895 -12.278 21.715 1.00 54.62 88 GLU A N 1
ATOM 684 C CA . GLU A 1 88 ? -23.832 -11.275 22.236 1.00 54.62 88 GLU A CA 1
ATOM 685 C C . GLU A 1 88 ? -24.058 -10.175 21.195 1.00 54.62 88 GLU A C 1
ATOM 687 O O . GLU A 1 88 ? -23.192 -9.333 20.936 1.00 54.62 88 GLU A O 1
ATOM 692 N N . GLU A 1 89 ? -25.234 -10.202 20.565 1.00 55.78 89 GLU A N 1
ATOM 693 C CA . GLU A 1 89 ? -25.751 -9.050 19.840 1.00 55.78 89 GLU A CA 1
ATOM 694 C C . GLU A 1 89 ? -25.738 -7.853 20.788 1.00 55.78 89 GLU A C 1
ATOM 696 O O . GLU A 1 89 ? -26.238 -7.925 21.911 1.00 55.78 89 GLU A O 1
ATOM 701 N N . LEU A 1 90 ? -25.138 -6.754 20.328 1.00 58.91 90 LEU A N 1
ATOM 702 C CA . LEU A 1 90 ? -25.188 -5.462 20.995 1.00 58.91 90 LEU A CA 1
ATOM 703 C C . LEU A 1 90 ? -26.655 -5.027 21.065 1.00 58.91 90 LEU A C 1
ATOM 705 O O . LEU A 1 90 ? -27.143 -4.318 20.185 1.00 58.91 90 LEU A O 1
ATOM 709 N N . ASN A 1 91 ? -27.358 -5.473 22.104 1.00 42.50 91 ASN A N 1
ATOM 710 C CA . ASN A 1 91 ? -28.665 -4.964 22.446 1.00 42.50 91 ASN A CA 1
ATOM 711 C C . ASN A 1 91 ? -28.449 -3.530 22.935 1.00 42.50 91 ASN A C 1
ATOM 713 O O . ASN A 1 91 ? -27.973 -3.273 24.043 1.00 42.50 91 ASN A O 1
ATOM 717 N N . HIS A 1 92 ? -28.680 -2.597 22.015 1.00 50.09 92 HIS A N 1
ATOM 718 C CA . HIS A 1 92 ? -28.991 -1.220 22.337 1.00 50.09 92 HIS A CA 1
ATOM 719 C C . HIS A 1 92 ? -30.215 -1.251 23.244 1.00 50.09 92 HIS A C 1
ATOM 721 O O . HIS A 1 92 ? -31.297 -1.356 22.697 1.00 50.09 92 HIS A O 1
ATOM 727 N N . ASP A 1 93 ? -30.024 -1.251 24.565 1.00 42.59 93 ASP A N 1
ATOM 728 C CA . ASP A 1 93 ? -30.946 -0.723 25.584 1.00 42.59 93 ASP A CA 1
ATOM 729 C C . ASP A 1 93 ? -30.458 -1.126 26.991 1.00 42.59 93 ASP A C 1
ATOM 731 O O . ASP A 1 93 ? -30.882 -2.146 27.532 1.00 42.59 93 ASP A O 1
ATOM 735 N N . GLN A 1 94 ? -29.541 -0.339 27.576 1.00 37.53 94 GLN A N 1
ATOM 736 C CA . GLN A 1 94 ? -29.649 0.218 28.941 1.00 37.53 94 GLN A CA 1
ATOM 737 C C . GLN A 1 94 ? -28.509 1.193 29.257 1.00 37.53 94 GLN A C 1
ATOM 739 O O . GLN A 1 94 ? -27.341 0.887 28.921 1.00 37.53 94 GLN A O 1
#

Sequence (94 aa):
TTILGWSFYGEKCCQFLFGTRSIMIYRVLFVLAIPLGAIAQLGFIWLMADTFNAMMAIPNLIALALLSPVVFKLTKDYFDGKEVLPGEELNHDQ

Radius of gyration: 20.28 Å; chains: 1; bounding box: 46×28×49 Å